Protein AF-A0A660S226-F1 (afdb_monomer_lite)

Structure (mmCIF, N/CA/C/O backbone):
data_AF-A0A660S226-F1
#
_entry.id   AF-A0A660S226-F1
#
loop_
_atom_site.group_PDB
_atom_site.id
_atom_site.type_symbol
_atom_site.label_atom_id
_atom_site.label_alt_id
_atom_site.label_comp_id
_atom_site.label_asym_id
_atom_site.label_entity_id
_atom_site.label_seq_id
_atom_site.pdbx_PDB_ins_code
_atom_site.Cartn_x
_atom_site.Cartn_y
_atom_site.Cartn_z
_atom_site.occupancy
_atom_site.B_iso_or_equiv
_atom_site.auth_seq_id
_atom_site.auth_comp_id
_atom_site.auth_asym_id
_atom_site.auth_atom_id
_atom_site.pdbx_PDB_model_num
ATOM 1 N N . MET A 1 1 ? -20.813 2.609 4.808 1.00 55.19 1 MET A N 1
ATOM 2 C CA . MET A 1 1 ? -19.459 3.141 5.046 1.00 55.19 1 MET A CA 1
ATOM 3 C C . MET A 1 1 ? -18.590 2.604 3.936 1.00 55.19 1 MET A C 1
ATOM 5 O O . MET A 1 1 ? -18.573 1.392 3.750 1.00 55.19 1 MET A O 1
ATOM 9 N N . ASN A 1 2 ? -17.998 3.490 3.140 1.00 65.25 2 ASN A N 1
ATOM 10 C CA . ASN A 1 2 ? -17.030 3.076 2.133 1.00 65.25 2 ASN A CA 1
ATOM 11 C C . ASN A 1 2 ? -15.762 2.693 2.897 1.00 65.25 2 ASN A C 1
ATOM 13 O O . ASN A 1 2 ? -15.295 3.494 3.702 1.00 65.25 2 ASN A O 1
ATOM 17 N N . LYS A 1 3 ? -15.301 1.450 2.741 1.00 89.06 3 LYS A N 1
ATOM 18 C CA . LYS A 1 3 ? -14.163 0.944 3.507 1.00 89.06 3 LYS A CA 1
ATOM 19 C C . LYS A 1 3 ? -12.890 1.209 2.721 1.00 89.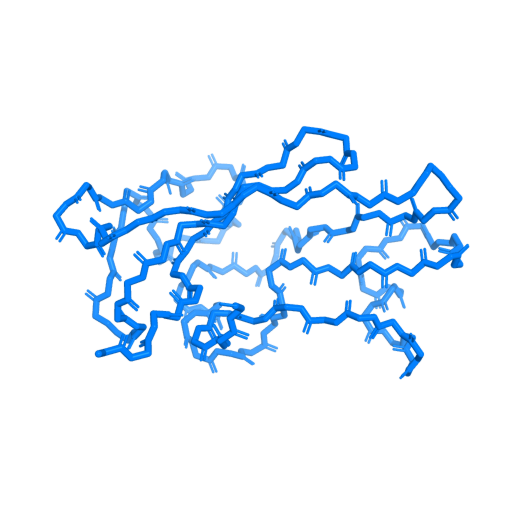06 3 LYS A C 1
ATOM 21 O O . LYS A 1 3 ? -12.801 0.848 1.551 1.00 89.06 3 LYS A O 1
ATOM 26 N N . GLU A 1 4 ? -11.941 1.856 3.370 1.00 97.75 4 GLU A N 1
ATOM 27 C CA . GLU A 1 4 ? -10.702 2.320 2.769 1.00 97.75 4 GLU A CA 1
ATOM 28 C C . GLU A 1 4 ? -9.558 1.364 3.093 1.00 97.75 4 GLU A C 1
ATOM 30 O O . GLU A 1 4 ? -9.555 0.743 4.156 1.00 97.75 4 GLU A O 1
ATOM 35 N N . ILE A 1 5 ? -8.553 1.277 2.223 1.00 98.56 5 ILE A N 1
ATOM 36 C CA . ILE A 1 5 ? -7.307 0.570 2.538 1.00 98.56 5 ILE A CA 1
ATOM 37 C C . ILE A 1 5 ? -6.640 1.252 3.737 1.00 98.56 5 ILE A C 1
ATOM 39 O O . ILE A 1 5 ? -6.346 2.447 3.691 1.00 98.56 5 ILE A O 1
ATOM 43 N N . ILE A 1 6 ? -6.364 0.488 4.790 1.00 98.25 6 ILE A N 1
ATOM 44 C CA . ILE A 1 6 ? -5.687 0.985 5.996 1.00 98.25 6 ILE A CA 1
ATOM 45 C C . ILE A 1 6 ? -4.394 0.239 6.313 1.00 98.25 6 ILE A C 1
ATOM 47 O O . ILE A 1 6 ? -3.588 0.757 7.077 1.00 98.25 6 ILE A O 1
ATOM 51 N N . ASP A 1 7 ? -4.203 -0.953 5.742 1.00 98.25 7 ASP A N 1
ATOM 52 C CA . ASP A 1 7 ? -2.965 -1.729 5.797 1.00 98.25 7 ASP A CA 1
ATOM 53 C C . ASP A 1 7 ? -2.965 -2.826 4.721 1.00 98.25 7 ASP A C 1
ATOM 55 O O . ASP A 1 7 ? -3.984 -3.068 4.065 1.00 98.25 7 ASP A O 1
ATOM 59 N N . TRP A 1 8 ? -1.842 -3.519 4.538 1.00 98.00 8 TRP A N 1
ATOM 60 C CA . TRP A 1 8 ? -1.732 -4.608 3.573 1.00 98.00 8 TRP A CA 1
ATOM 61 C C . TRP A 1 8 ? -0.746 -5.694 3.998 1.00 98.00 8 TRP A C 1
ATOM 63 O O . TRP A 1 8 ? 0.177 -5.470 4.776 1.00 98.00 8 TRP A O 1
ATOM 73 N N . GLU A 1 9 ? -0.921 -6.873 3.407 1.00 97.69 9 GLU A N 1
ATOM 74 C CA . GLU A 1 9 ? 0.052 -7.961 3.414 1.00 97.69 9 GLU A CA 1
ATOM 75 C C . GLU A 1 9 ? 0.164 -8.568 2.020 1.00 97.69 9 GLU A C 1
ATOM 77 O O . GLU A 1 9 ? -0.843 -8.754 1.332 1.00 97.69 9 GLU A O 1
ATOM 82 N N . ARG A 1 10 ? 1.381 -8.934 1.612 1.00 96.75 10 ARG A N 1
ATOM 83 C CA . ARG A 1 10 ? 1.633 -9.528 0.298 1.00 96.75 10 ARG A CA 1
ATOM 84 C C . ARG A 1 10 ? 2.293 -10.899 0.395 1.00 96.75 10 ARG A C 1
ATOM 86 O O . ARG A 1 10 ? 3.217 -11.116 1.174 1.00 96.75 10 ARG A O 1
ATOM 93 N N . LYS A 1 11 ? 1.867 -11.812 -0.481 1.00 96.69 11 LYS A N 1
ATOM 94 C CA . LYS A 1 11 ? 2.530 -13.094 -0.750 1.00 96.69 11 LYS A CA 1
ATOM 95 C C . LYS A 1 11 ? 2.598 -13.336 -2.260 1.00 96.69 11 LYS A C 1
ATOM 97 O O . LYS A 1 11 ? 1.649 -13.830 -2.864 1.00 96.69 11 LYS A O 1
ATOM 102 N N . GLY A 1 12 ? 3.727 -12.985 -2.877 1.00 94.88 12 GLY A N 1
ATOM 103 C CA . GLY A 1 12 ? 3.877 -13.027 -4.337 1.00 94.88 12 GLY A CA 1
ATOM 104 C C . GLY A 1 12 ? 2.959 -12.006 -5.017 1.00 94.88 12 GLY A C 1
ATOM 105 O O . GLY A 1 12 ? 3.070 -10.812 -4.733 1.00 94.88 12 GLY A O 1
ATOM 106 N N . ASN A 1 13 ? 2.049 -12.490 -5.867 1.00 97.00 13 ASN A N 1
ATOM 107 C CA . ASN A 1 13 ? 1.039 -11.695 -6.581 1.00 97.00 13 ASN A CA 1
ATOM 108 C C . ASN A 1 13 ? -0.317 -11.639 -5.848 1.00 97.00 13 ASN A C 1
ATOM 110 O O . ASN A 1 13 ? -1.289 -11.108 -6.382 1.00 97.00 13 ASN A O 1
ATOM 114 N N . LEU A 1 14 ? -0.394 -12.188 -4.632 1.00 98.00 14 LEU A N 1
ATOM 115 C CA . LEU A 1 14 ? -1.557 -12.064 -3.757 1.00 98.00 14 LEU A CA 1
ATOM 116 C C . LEU A 1 14 ? -1.344 -10.909 -2.785 1.00 98.00 14 LEU A C 1
ATOM 118 O O . LEU A 1 14 ? -0.350 -10.897 -2.053 1.00 98.00 14 LEU A O 1
ATOM 122 N N . VAL A 1 15 ? -2.294 -9.981 -2.748 1.00 98.44 15 VAL A N 1
ATOM 123 C CA . VAL A 1 15 ? -2.307 -8.855 -1.811 1.00 98.44 15 VAL A CA 1
ATOM 124 C C . VAL A 1 15 ? -3.592 -8.903 -1.002 1.00 98.44 15 VAL A C 1
ATOM 126 O O . VAL A 1 15 ? -4.689 -8.891 -1.554 1.00 98.44 15 VAL A O 1
ATOM 129 N N . LYS A 1 16 ? -3.456 -8.955 0.319 1.00 98.44 16 LYS A N 1
ATOM 130 C CA . LYS A 1 16 ? -4.556 -8.763 1.256 1.00 98.44 16 LYS A CA 1
ATOM 131 C C . LYS A 1 16 ? -4.558 -7.307 1.695 1.00 98.44 16 LYS A C 1
ATOM 133 O O . LYS A 1 16 ? -3.614 -6.882 2.352 1.00 98.44 16 LYS A O 1
ATOM 138 N N . PHE A 1 17 ? -5.620 -6.580 1.380 1.00 98.50 17 PHE A N 1
ATOM 139 C CA . PHE A 1 17 ? -5.862 -5.250 1.925 1.00 98.50 17 PHE A CA 1
ATOM 140 C C . PHE A 1 17 ? -6.745 -5.354 3.160 1.00 98.50 17 PHE A C 1
ATOM 142 O O . PHE A 1 17 ? -7.818 -5.960 3.116 1.00 98.50 17 PHE A O 1
ATOM 149 N N . TYR A 1 18 ? -6.287 -4.765 4.258 1.00 98.31 18 TYR A N 1
ATOM 150 C CA . TYR A 1 18 ? -7.102 -4.517 5.438 1.00 98.31 18 TYR A CA 1
ATOM 151 C C . TYR A 1 18 ? -7.895 -3.237 5.214 1.00 98.31 18 TYR A C 1
ATOM 153 O O . TYR A 1 18 ? -7.347 -2.243 4.735 1.00 98.31 18 TYR A O 1
ATOM 161 N N . LEU A 1 19 ? -9.185 -3.286 5.537 1.00 98.44 19 LEU A N 1
ATOM 162 C CA . LEU A 1 19 ? -10.132 -2.221 5.249 1.00 98.44 19 LEU A CA 1
ATOM 163 C C . LEU A 1 19 ? -10.675 -1.607 6.543 1.00 98.44 19 LEU A C 1
ATOM 165 O O . LEU A 1 19 ? -11.010 -2.341 7.474 1.00 98.44 19 LEU A O 1
ATOM 169 N N . GLY A 1 20 ? -10.811 -0.285 6.574 1.00 97.50 20 GLY A N 1
ATOM 170 C CA . GLY A 1 20 ? -11.350 0.483 7.698 1.00 97.50 20 GLY A CA 1
ATOM 171 C C . GLY A 1 20 ? -11.438 1.971 7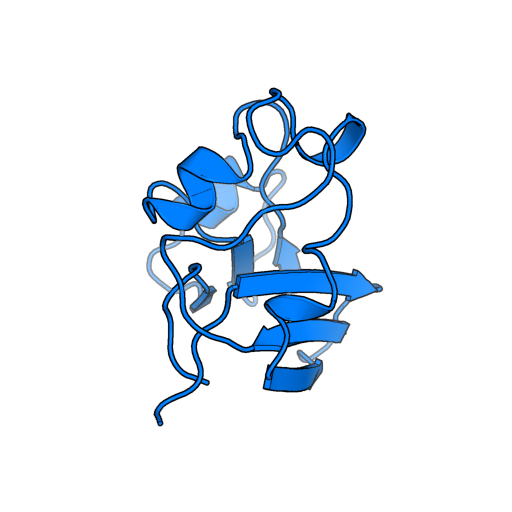.359 1.00 97.50 20 GLY A C 1
ATOM 172 O O . GLY A 1 20 ? -11.696 2.318 6.207 1.00 97.50 20 GLY A O 1
ATOM 173 N N . LYS A 1 21 ? -11.223 2.839 8.351 1.00 97.25 21 LYS A N 1
ATOM 174 C CA . LYS A 1 21 ? -11.153 4.300 8.182 1.00 97.25 21 LYS A CA 1
ATOM 175 C C . LYS A 1 21 ? -9.693 4.761 8.200 1.00 97.25 21 LYS A C 1
ATOM 177 O O . LYS A 1 21 ? -9.008 4.558 9.202 1.00 97.25 21 LYS A O 1
ATOM 182 N N . ASN A 1 22 ? -9.226 5.405 7.132 1.00 97.50 22 ASN A N 1
ATOM 183 C CA . ASN A 1 22 ? -7.875 5.955 7.071 1.00 97.50 22 ASN A CA 1
ATOM 184 C C . ASN A 1 22 ? -7.760 7.285 7.842 1.00 97.50 22 ASN A C 1
ATOM 186 O O . ASN A 1 22 ? -8.664 8.120 7.821 1.00 97.50 22 ASN A O 1
ATOM 190 N N . GLY A 1 23 ? -6.612 7.508 8.478 1.00 97.00 23 GLY A N 1
ATOM 191 C CA . GLY A 1 23 ? -6.219 8.758 9.131 1.00 97.00 23 GLY A CA 1
ATOM 192 C C . GLY A 1 23 ? -5.850 8.601 10.605 1.00 97.00 23 GLY A C 1
ATOM 193 O O . GLY A 1 23 ? -4.969 9.308 11.082 1.00 97.00 23 GLY A O 1
ATOM 194 N N . GLU A 1 24 ? -6.502 7.682 11.314 1.00 96.19 24 GLU A N 1
ATOM 195 C CA . GLU A 1 24 ? -6.348 7.500 12.769 1.00 96.19 24 GLU A CA 1
ATOM 196 C C . GLU A 1 24 ? -5.882 6.089 13.145 1.00 96.19 24 GLU A C 1
ATOM 198 O O . GLU A 1 24 ? -5.698 5.795 14.327 1.00 96.19 24 GLU A O 1
ATOM 203 N N . GLN A 1 25 ? -5.715 5.204 12.158 1.00 97.31 25 GLN A N 1
ATOM 204 C CA . GLN A 1 25 ? -5.270 3.843 12.401 1.00 97.31 25 GLN A CA 1
ATOM 205 C C . GLN A 1 25 ? -3.800 3.799 12.831 1.00 97.31 25 GLN A C 1
ATOM 207 O O . GLN A 1 25 ? -2.988 4.641 12.435 1.00 97.31 25 GLN A O 1
ATOM 212 N N . TRP A 1 26 ? -3.464 2.781 13.619 1.00 97.94 26 TRP A N 1
ATOM 213 C CA . TRP A 1 26 ? -2.129 2.606 14.172 1.00 97.94 26 TRP A CA 1
ATOM 214 C C . TRP A 1 26 ? -1.730 1.131 14.240 1.00 97.94 26 TRP A C 1
ATOM 216 O O . TRP A 1 26 ? -2.573 0.231 14.173 1.00 97.94 26 TRP A O 1
ATOM 226 N N . GLY A 1 27 ? -0.434 0.898 14.397 1.00 97.44 27 GLY A N 1
ATOM 227 C CA . GLY A 1 27 ? 0.166 -0.394 14.689 1.00 97.44 27 GLY A CA 1
ATOM 228 C C . GLY A 1 27 ? 1.540 -0.203 15.328 1.00 97.44 27 GLY A C 1
ATOM 229 O O . GLY A 1 27 ? 1.984 0.924 15.546 1.00 97.44 27 GLY A O 1
ATOM 230 N N . ASP A 1 28 ? 2.195 -1.308 15.648 1.00 97.44 28 ASP A N 1
ATOM 231 C CA . ASP A 1 28 ? 3.502 -1.299 16.311 1.00 97.44 28 ASP A CA 1
ATOM 232 C C . ASP A 1 28 ? 4.552 -0.588 15.439 1.00 97.44 28 ASP A C 1
ATOM 234 O O . ASP A 1 28 ? 4.636 -0.899 14.253 1.00 97.44 28 ASP A O 1
ATOM 238 N N . ASP A 1 29 ? 5.296 0.378 15.984 1.00 96.75 29 ASP A N 1
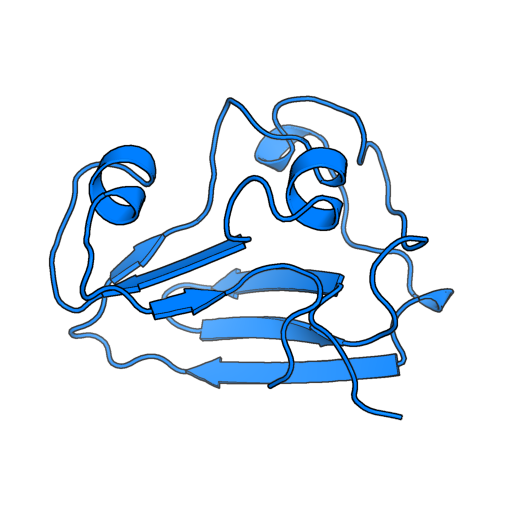ATOM 239 C CA . ASP A 1 29 ? 6.364 1.139 15.302 1.00 96.75 29 ASP A CA 1
ATOM 240 C C . ASP A 1 29 ? 5.974 1.763 13.935 1.00 96.75 29 ASP A C 1
ATOM 242 O O . ASP A 1 29 ? 6.729 1.761 12.959 1.00 96.75 29 ASP A O 1
ATOM 246 N N . TRP A 1 30 ? 4.755 2.303 13.820 1.00 96.69 30 TRP A N 1
ATOM 247 C CA . TRP A 1 30 ? 4.238 2.886 12.568 1.00 96.69 30 TRP A CA 1
ATOM 248 C C . TRP A 1 30 ? 4.862 4.228 12.153 1.00 96.69 30 TRP A C 1
ATOM 250 O O . TRP A 1 30 ? 4.732 4.632 10.990 1.00 96.69 30 TRP A O 1
ATOM 260 N N . ASP A 1 31 ? 5.510 4.930 13.074 1.00 96.06 31 ASP A N 1
ATOM 261 C CA . ASP A 1 31 ? 6.267 6.160 12.838 1.00 96.06 31 ASP A CA 1
ATOM 262 C C . ASP A 1 31 ? 7.751 5.913 12.525 1.00 96.06 31 ASP A C 1
ATOM 264 O O . ASP A 1 31 ? 8.428 6.824 12.040 1.00 96.06 31 ASP A O 1
ATOM 268 N N . ASP A 1 32 ? 8.230 4.679 12.687 1.00 96.12 32 ASP A N 1
ATOM 269 C CA . ASP A 1 32 ? 9.606 4.314 12.383 1.00 96.12 32 ASP A CA 1
ATOM 270 C C . ASP A 1 32 ? 9.877 4.190 10.879 1.00 96.12 32 ASP A C 1
ATOM 272 O O . ASP A 1 32 ? 9.049 3.758 10.067 1.00 96.12 32 ASP A O 1
ATOM 276 N N . VAL A 1 33 ? 11.116 4.521 10.512 1.00 94.56 33 VAL A N 1
ATOM 277 C CA . VAL A 1 33 ? 11.661 4.336 9.167 1.00 94.56 33 VAL A CA 1
ATOM 278 C C . VAL A 1 33 ? 12.873 3.401 9.252 1.00 94.56 33 VAL A C 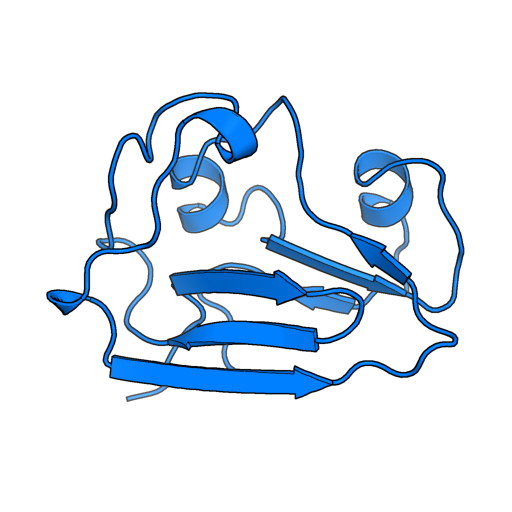1
ATOM 280 O O . VAL A 1 33 ? 13.797 3.677 10.018 1.00 94.56 33 VAL A O 1
ATOM 283 N N . PRO A 1 34 ? 12.940 2.335 8.438 1.00 93.75 34 PRO A N 1
ATOM 284 C CA . PRO A 1 34 ? 11.974 1.951 7.413 1.00 93.75 34 PRO A CA 1
ATOM 285 C C . PRO A 1 34 ? 10.869 1.030 7.953 1.00 93.75 34 PRO A C 1
ATOM 287 O O . PRO A 1 34 ? 11.141 0.103 8.717 1.00 93.75 34 PRO A O 1
ATOM 290 N N . TYR A 1 35 ? 9.627 1.237 7.505 1.00 93.38 35 TYR A N 1
ATOM 291 C CA . TYR A 1 35 ? 8.493 0.463 8.013 1.00 93.38 35 TYR A CA 1
ATOM 292 C C . TYR A 1 35 ? 8.669 -1.051 7.807 1.00 93.38 35 TYR A C 1
ATOM 294 O O . TYR A 1 35 ? 8.216 -1.823 8.639 1.00 93.38 35 TYR A O 1
ATOM 302 N N . GLU A 1 36 ? 9.325 -1.513 6.734 1.00 91.62 36 GLU A N 1
ATOM 303 C CA . GLU A 1 36 ? 9.382 -2.949 6.419 1.00 91.62 36 GLU A CA 1
ATOM 304 C C . GLU A 1 36 ? 10.203 -3.794 7.409 1.00 91.62 36 GLU A C 1
ATOM 306 O O . GLU A 1 36 ? 10.192 -5.024 7.325 1.00 91.62 36 GLU A O 1
ATOM 311 N N . HIS A 1 37 ? 10.958 -3.149 8.298 1.00 91.69 37 HIS A N 1
ATOM 312 C CA . HIS A 1 37 ? 11.767 -3.814 9.319 1.00 91.69 37 HIS A CA 1
ATOM 313 C C . HIS A 1 37 ? 11.234 -3.606 10.733 1.00 91.69 37 HIS A C 1
ATOM 315 O O . HIS A 1 37 ? 11.531 -4.429 11.596 1.00 91.69 37 HIS A O 1
ATOM 321 N N . ASN A 1 38 ? 10.452 -2.547 10.940 1.00 92.25 38 ASN A N 1
ATOM 322 C CA . ASN A 1 38 ? 10.020 -2.113 12.264 1.00 92.25 38 ASN A CA 1
ATOM 323 C C . ASN A 1 38 ? 8.502 -2.246 12.420 1.00 92.25 38 ASN A C 1
ATOM 325 O O . ASN A 1 38 ? 8.024 -2.815 13.392 1.00 92.25 38 ASN A O 1
ATOM 329 N N . ALA A 1 39 ? 7.739 -1.796 11.421 1.00 95.38 39 ALA A N 1
ATOM 330 C CA . ALA A 1 39 ? 6.306 -1.633 11.567 1.00 95.38 39 ALA A CA 1
ATOM 331 C C . ALA A 1 39 ? 5.563 -2.975 11.572 1.00 95.38 39 ALA A C 1
ATOM 333 O O . ALA A 1 39 ? 5.595 -3.748 10.605 1.00 95.38 39 ALA A O 1
ATOM 334 N N . GLY A 1 40 ? 4.809 -3.202 12.643 1.00 96.06 40 GLY A N 1
ATOM 335 C CA . GLY A 1 40 ? 3.827 -4.269 12.738 1.00 96.06 40 GLY A CA 1
ATOM 336 C C . GLY A 1 40 ? 2.605 -4.028 11.847 1.00 96.06 40 GLY A C 1
ATOM 337 O O . GLY A 1 40 ? 2.438 -2.992 11.196 1.00 96.06 40 GLY A O 1
ATOM 338 N N . ARG A 1 41 ? 1.699 -5.008 11.840 1.00 97.00 41 ARG A N 1
ATOM 339 C CA . ARG A 1 41 ? 0.375 -4.864 11.219 1.00 97.00 41 ARG A CA 1
ATOM 340 C C . ARG A 1 41 ? -0.455 -3.822 11.979 1.00 97.00 41 ARG A C 1
ATOM 342 O O . ARG A 1 41 ? -0.274 -3.648 13.184 1.00 97.00 41 ARG A O 1
ATOM 349 N N . VAL A 1 42 ? -1.411 -3.197 11.295 1.00 98.31 42 VAL A N 1
ATOM 350 C CA . VAL A 1 42 ? -2.471 -2.401 11.926 1.00 98.31 42 VAL A CA 1
ATOM 351 C C . VAL A 1 42 ? -3.173 -3.197 13.031 1.00 98.31 42 VAL A C 1
ATOM 353 O O . VAL A 1 42 ? -3.423 -4.402 12.884 1.00 98.31 42 VAL A O 1
ATOM 356 N N . TYR A 1 43 ? -3.501 -2.531 14.137 1.00 98.50 43 TYR A N 1
ATOM 357 C CA . TYR A 1 43 ? -4.212 -3.169 15.237 1.00 98.50 43 TYR A CA 1
ATOM 358 C C . TYR A 1 43 ? -5.641 -3.565 14.850 1.00 98.50 43 TYR A C 1
ATOM 360 O O . TYR A 1 43 ? -6.297 -2.936 14.015 1.00 98.50 43 TYR A O 1
ATOM 368 N N . SER A 1 44 ? -6.124 -4.648 15.460 1.00 98.12 44 SER A N 1
ATOM 369 C CA . SER A 1 44 ? -7.381 -5.300 15.083 1.00 98.12 44 SER A CA 1
ATOM 370 C C . SER A 1 44 ? -8.620 -4.418 15.223 1.00 98.12 44 SER A C 1
ATOM 372 O O . SER A 1 44 ? -9.570 -4.594 14.468 1.00 98.12 44 SER A O 1
ATOM 374 N N . GLU A 1 45 ? -8.612 -3.469 16.154 1.00 98.00 45 GLU A N 1
ATOM 375 C CA . GLU A 1 45 ? -9.707 -2.537 16.424 1.00 98.00 45 GLU A CA 1
ATOM 376 C C . GLU A 1 45 ? -9.978 -1.564 15.273 1.00 98.00 45 GLU A C 1
ATOM 378 O O . GLU A 1 45 ? -11.095 -1.066 15.156 1.00 98.00 45 GLU A O 1
ATOM 383 N N . TYR A 1 46 ? -8.993 -1.326 14.403 1.00 97.81 46 TYR A N 1
ATOM 384 C CA . TYR A 1 46 ? -9.162 -0.486 13.217 1.00 97.81 46 TYR A CA 1
ATOM 385 C C . TYR A 1 46 ? -9.685 -1.271 12.006 1.00 97.81 46 TYR A C 1
ATOM 387 O O . TYR A 1 46 ? -10.101 -0.672 11.015 1.00 97.81 46 TYR A O 1
ATOM 395 N N . ILE A 1 47 ? -9.654 -2.608 12.055 1.00 97.94 47 ILE A N 1
ATOM 396 C CA . ILE A 1 47 ? -9.999 -3.470 10.924 1.00 97.94 47 ILE A CA 1
ATOM 397 C C . ILE A 1 47 ? -11.511 -3.711 10.894 1.00 97.94 47 ILE A C 1
ATOM 399 O O . ILE A 1 47 ? -12.065 -4.452 11.701 1.00 97.94 47 ILE A O 1
ATOM 403 N N . GLU A 1 48 ? -12.174 -3.174 9.874 1.00 97.25 48 GLU A N 1
ATOM 404 C CA . GLU A 1 48 ? -13.595 -3.413 9.590 1.00 97.25 48 GLU A CA 1
ATOM 405 C C . GLU A 1 48 ? -13.824 -4.510 8.539 1.00 97.25 48 GLU A C 1
ATOM 407 O O . GLU A 1 48 ? -14.962 -4.901 8.247 1.00 97.25 48 GLU A O 1
ATOM 412 N N . GLY A 1 49 ? -12.759 -4.982 7.899 1.00 96.81 49 GLY A N 1
ATOM 413 C CA . GLY A 1 49 ? -12.810 -6.050 6.913 1.00 96.81 49 GLY A CA 1
ATOM 414 C C . GLY A 1 49 ? -11.479 -6.251 6.209 1.00 96.81 49 GLY A C 1
ATOM 415 O O . GLY A 1 49 ? -10.475 -5.616 6.522 1.00 96.81 49 GLY A O 1
ATOM 416 N N . TYR A 1 50 ? -11.475 -7.152 5.237 1.00 97.38 50 TYR A N 1
ATOM 417 C CA . TYR A 1 50 ? -10.354 -7.315 4.329 1.00 97.38 50 TYR A CA 1
ATOM 418 C C . TYR A 1 50 ? -10.848 -7.789 2.968 1.00 97.38 50 TYR A C 1
ATOM 420 O O . TYR A 1 50 ? -11.904 -8.416 2.861 1.00 97.38 50 TYR A O 1
ATOM 428 N N . ILE A 1 51 ? -10.041 -7.538 1.947 1.00 97.38 51 ILE A N 1
ATOM 429 C CA . ILE A 1 51 ? -10.187 -8.129 0.622 1.00 97.38 51 ILE A CA 1
ATOM 430 C C . ILE A 1 51 ? -8.849 -8.724 0.198 1.00 97.38 51 ILE A C 1
ATOM 432 O O . ILE A 1 51 ? -7.788 -8.210 0.549 1.00 97.38 51 ILE A O 1
ATOM 436 N N . VAL A 1 52 ? -8.895 -9.841 -0.521 1.00 98.06 52 VAL A N 1
ATOM 437 C CA . VAL A 1 52 ? -7.709 -10.468 -1.103 1.00 98.06 52 VAL A CA 1
ATOM 438 C C . VAL A 1 52 ? -7.806 -10.332 -2.610 1.00 98.06 52 VAL A C 1
ATOM 440 O O . VAL A 1 52 ? -8.744 -10.846 -3.215 1.00 98.06 52 VAL A O 1
ATOM 443 N N . MET A 1 53 ? -6.832 -9.655 -3.205 1.00 97.25 53 MET A N 1
ATOM 444 C CA . MET A 1 53 ? -6.713 -9.513 -4.648 1.00 97.25 53 MET A CA 1
ATOM 445 C C . MET A 1 53 ? -5.588 -10.396 -5.170 1.00 97.25 53 MET A C 1
ATOM 447 O O . MET A 1 53 ? -4.523 -10.524 -4.563 1.00 97.25 53 MET A O 1
ATOM 451 N N . SER A 1 54 ? -5.861 -11.017 -6.309 1.00 97.69 54 SER A N 1
ATOM 452 C CA . SER A 1 54 ? -4.937 -11.861 -7.052 1.00 97.69 54 SER A CA 1
ATOM 453 C C . SER A 1 54 ? -4.587 -11.153 -8.346 1.00 97.69 54 SER A C 1
ATOM 455 O O . SER A 1 54 ? -5.460 -10.979 -9.195 1.00 97.69 54 SER A O 1
ATOM 457 N N . PHE A 1 55 ? -3.321 -10.786 -8.516 1.00 97.31 55 PHE A N 1
ATOM 458 C CA . PHE A 1 55 ? -2.836 -10.203 -9.762 1.00 97.31 55 PHE A CA 1
ATOM 459 C C . PHE A 1 55 ? -2.288 -11.292 -10.697 1.00 97.31 55 PHE A C 1
ATOM 461 O O . PHE A 1 55 ? -1.690 -12.255 -10.206 1.00 97.31 55 PHE A O 1
ATOM 468 N N . PRO A 1 56 ? -2.465 -11.167 -12.029 1.00 97.31 56 PRO A N 1
ATOM 4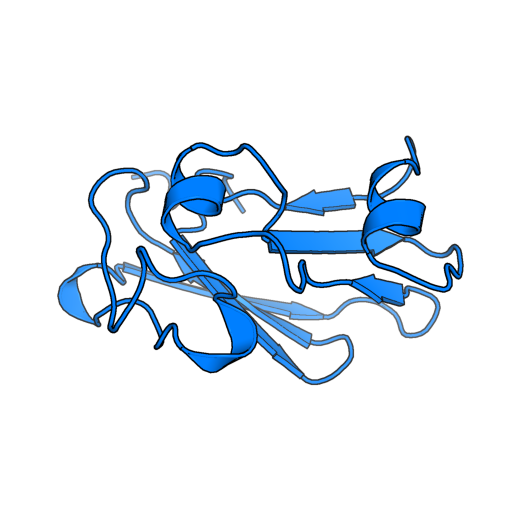69 C CA . PRO A 1 56 ? -1.901 -12.115 -12.989 1.00 97.31 56 PRO A CA 1
ATOM 470 C C . PRO A 1 56 ? -0.379 -12.245 -12.844 1.00 97.31 56 PRO A C 1
ATOM 472 O O . PRO A 1 56 ? 0.289 -11.302 -12.414 1.00 97.31 56 PRO A O 1
ATOM 475 N N . PHE A 1 57 ? 0.180 -13.397 -13.215 1.00 94.94 57 PHE A N 1
ATOM 476 C CA . PHE A 1 57 ? 1.621 -13.664 -13.087 1.00 94.94 57 PHE A CA 1
ATOM 477 C C . PHE A 1 57 ? 2.481 -12.808 -14.023 1.00 94.94 57 PHE A C 1
ATOM 479 O O . PHE A 1 57 ? 3.666 -12.619 -13.771 1.00 94.94 57 PHE A O 1
ATOM 486 N N . GLU A 1 58 ? 1.882 -12.265 -15.079 1.00 96.69 58 GLU A N 1
ATOM 487 C CA . GLU A 1 58 ? 2.497 -11.325 -16.014 1.00 96.69 58 GLU A CA 1
ATOM 488 C C . GLU A 1 58 ? 2.691 -9.935 -15.394 1.00 96.69 58 GLU A C 1
ATOM 490 O O . GLU A 1 58 ? 3.380 -9.100 -15.973 1.00 96.69 58 GLU A O 1
ATOM 495 N N . HIS A 1 59 ? 2.084 -9.677 -14.230 1.00 97.69 59 HIS A N 1
ATOM 496 C CA . HIS A 1 59 ? 2.253 -8.431 -13.497 1.00 97.69 59 HIS A CA 1
ATOM 497 C C . HIS A 1 59 ? 3.305 -8.577 -12.403 1.00 97.69 59 HIS A C 1
ATOM 499 O O . HIS A 1 59 ? 3.405 -9.586 -11.704 1.00 97.69 59 HIS A O 1
ATOM 505 N N . ASN A 1 60 ? 4.053 -7.503 -12.209 1.00 98.06 60 ASN A N 1
ATOM 506 C CA . ASN A 1 60 ? 4.961 -7.317 -11.098 1.00 98.06 60 ASN A CA 1
ATOM 507 C C . ASN A 1 60 ? 4.257 -6.504 -10.011 1.00 98.06 60 ASN A C 1
ATOM 509 O O . ASN A 1 60 ? 3.560 -5.530 -10.303 1.00 98.06 60 ASN A O 1
ATOM 513 N N . VAL A 1 61 ? 4.454 -6.909 -8.755 1.00 98.19 61 VAL A N 1
ATOM 514 C CA . VAL A 1 61 ? 3.871 -6.258 -7.577 1.00 98.19 61 VAL A CA 1
ATOM 515 C C . VAL A 1 61 ? 4.996 -5.719 -6.702 1.00 98.19 61 VAL A C 1
ATOM 517 O O . VAL A 1 61 ? 5.823 -6.488 -6.202 1.00 98.19 61 VAL A O 1
ATOM 520 N N . TYR A 1 62 ? 5.020 -4.403 -6.508 1.00 97.81 62 TYR A N 1
ATOM 521 C CA . TYR A 1 62 ? 6.057 -3.697 -5.760 1.00 97.81 62 TYR A CA 1
ATOM 522 C C . TYR A 1 62 ? 5.509 -3.110 -4.459 1.00 97.81 62 TYR A C 1
ATOM 524 O O . TYR A 1 62 ? 4.390 -2.605 -4.419 1.00 97.81 62 TYR A O 1
ATOM 532 N N . GLU A 1 63 ? 6.346 -3.130 -3.422 1.00 96.81 63 GLU A N 1
ATOM 533 C CA . GLU A 1 63 ? 6.098 -2.521 -2.110 1.00 96.81 63 GLU A CA 1
ATOM 534 C C . GLU A 1 63 ? 7.150 -1.440 -1.837 1.00 96.81 63 GLU A C 1
ATOM 536 O O . GLU A 1 63 ? 8.308 -1.623 -2.249 1.00 96.81 63 GLU A O 1
ATOM 541 N N . PRO A 1 64 ? 6.789 -0.335 -1.160 1.00 94.25 64 PRO A N 1
ATOM 542 C CA . PRO A 1 64 ? 7.756 0.672 -0.751 1.00 94.25 64 PRO A CA 1
ATOM 543 C C . PRO A 1 64 ? 8.834 0.050 0.144 1.00 94.25 64 PRO A C 1
ATOM 545 O O . PRO A 1 64 ? 8.605 -0.946 0.821 1.00 94.25 64 PRO A O 1
ATOM 548 N N . ARG A 1 65 ? 10.045 0.614 0.119 1.00 87.50 65 ARG A N 1
ATOM 549 C CA . ARG A 1 65 ? 11.165 0.176 0.968 1.00 87.50 65 ARG A CA 1
ATOM 550 C C . ARG A 1 65 ? 12.041 1.353 1.386 1.00 87.50 65 ARG A C 1
ATOM 552 O O . ARG A 1 65 ? 12.133 2.339 0.647 1.00 87.50 65 ARG A O 1
ATOM 559 N N . LYS A 1 66 ? 12.743 1.195 2.508 1.00 84.75 66 LYS A N 1
ATOM 560 C CA . LYS A 1 66 ? 13.883 1.964 3.041 1.00 84.75 66 LYS A CA 1
ATOM 561 C C . LYS A 1 66 ? 13.624 3.407 3.474 1.00 84.75 66 LYS A C 1
ATOM 563 O O . LYS A 1 66 ? 14.412 3.926 4.255 1.00 84.75 66 LYS A O 1
ATOM 568 N N . PHE A 1 67 ? 12.569 4.058 2.986 1.00 90.50 67 PHE A N 1
ATOM 569 C CA . PHE A 1 67 ? 12.416 5.517 3.108 1.00 90.50 67 PHE A CA 1
ATOM 570 C C . PHE A 1 67 ? 11.084 5.987 3.683 1.00 90.50 67 PHE A C 1
ATOM 572 O O . PHE A 1 67 ? 10.853 7.190 3.737 1.00 90.50 67 PHE A O 1
ATOM 579 N N . TYR A 1 68 ? 10.205 5.065 4.063 1.00 94.56 68 TYR A N 1
ATOM 580 C CA . TYR A 1 68 ? 8.834 5.405 4.414 1.00 94.56 68 TYR A CA 1
ATOM 581 C C . TYR A 1 68 ? 8.454 4.780 5.746 1.00 94.56 68 TYR A C 1
ATOM 583 O O . TYR A 1 68 ? 8.844 3.648 6.038 1.00 94.56 68 TYR A O 1
ATOM 591 N N . SER A 1 69 ? 7.682 5.534 6.516 1.00 96.62 69 SER A N 1
ATOM 592 C CA . SER A 1 69 ? 6.928 5.071 7.678 1.00 96.62 69 SER A CA 1
ATOM 593 C C . SER A 1 69 ? 5.497 4.711 7.256 1.00 96.62 69 SER A C 1
ATOM 595 O O . SER A 1 69 ? 5.040 5.089 6.168 1.00 96.62 69 SER A O 1
ATOM 597 N N . LYS A 1 70 ? 4.731 4.038 8.121 1.00 97.06 70 LYS A N 1
ATOM 598 C CA . LYS A 1 70 ? 3.280 3.879 7.901 1.00 97.06 70 LYS A CA 1
ATOM 599 C C . LYS A 1 70 ? 2.549 5.222 8.000 1.00 97.06 70 LYS A C 1
ATOM 601 O O . LYS A 1 70 ? 1.543 5.408 7.320 1.00 97.06 70 LYS A O 1
ATOM 606 N N . GLN A 1 71 ? 3.091 6.201 8.730 1.00 96.81 71 GLN A N 1
ATOM 607 C CA . GLN A 1 71 ? 2.568 7.574 8.740 1.00 96.81 71 GLN A CA 1
ATOM 608 C C . GLN A 1 71 ? 2.643 8.263 7.369 1.00 96.81 71 GLN A C 1
ATOM 610 O O . GLN A 1 71 ? 1.729 9.006 7.002 1.00 96.81 71 GLN A O 1
ATOM 615 N N . ASP A 1 72 ? 3.686 8.005 6.577 1.00 97.19 72 ASP A N 1
ATOM 616 C CA . ASP A 1 72 ? 3.783 8.540 5.210 1.00 97.19 72 ASP A CA 1
ATOM 617 C C . ASP A 1 72 ? 2.731 7.922 4.280 1.00 97.19 72 ASP A C 1
ATOM 619 O O . ASP A 1 72 ? 2.171 8.604 3.415 1.00 97.19 72 ASP A O 1
ATOM 623 N N . LEU A 1 73 ? 2.420 6.641 4.498 1.00 97.44 73 LEU A N 1
ATOM 624 C CA . LEU A 1 73 ? 1.376 5.910 3.781 1.00 97.44 73 LEU A CA 1
ATOM 625 C C . LEU A 1 73 ? -0.020 6.446 4.128 1.00 97.44 73 LEU A C 1
ATOM 627 O O . LEU A 1 73 ? -0.787 6.728 3.210 1.00 97.44 73 LEU A O 1
ATOM 631 N N . ILE A 1 74 ? -0.320 6.703 5.411 1.00 97.88 74 ILE A N 1
ATOM 632 C CA . ILE A 1 74 ? -1.579 7.345 5.852 1.00 97.88 74 ILE A CA 1
ATOM 633 C C . ILE A 1 74 ? -1.784 8.704 5.167 1.00 97.88 74 ILE A C 1
ATOM 635 O O . ILE A 1 74 ? -2.889 9.014 4.715 1.00 97.88 74 ILE A O 1
ATOM 639 N N . LYS A 1 75 ? -0.710 9.498 5.046 1.00 98.00 75 LYS A N 1
ATOM 640 C CA . LYS A 1 75 ? -0.700 10.810 4.372 1.00 98.00 75 LYS A CA 1
ATOM 641 C C . LYS A 1 75 ? -0.752 10.716 2.842 1.00 98.00 75 LYS A C 1
ATOM 643 O O . LYS A 1 75 ? -0.702 11.747 2.174 1.00 98.00 75 LYS A O 1
ATOM 648 N N . LYS A 1 76 ? -0.834 9.504 2.284 1.00 97.31 76 LYS A N 1
ATOM 649 C CA . LYS A 1 76 ? -0.831 9.211 0.844 1.00 97.31 76 LYS A CA 1
ATOM 650 C C . LYS A 1 76 ? 0.395 9.757 0.098 1.00 97.31 76 LYS A C 1
ATOM 652 O O . LYS A 1 76 ? 0.317 10.051 -1.092 1.00 97.31 76 LYS A O 1
ATOM 657 N N . ILE A 1 77 ? 1.543 9.878 0.770 1.00 96.75 77 ILE A N 1
ATOM 658 C CA . ILE A 1 77 ? 2.793 10.354 0.148 1.00 96.75 77 ILE A CA 1
ATOM 659 C C . ILE A 1 77 ? 3.328 9.321 -0.857 1.00 96.75 77 ILE A C 1
ATOM 661 O O . ILE A 1 77 ? 3.940 9.673 -1.866 1.00 96.75 77 ILE A O 1
ATOM 665 N N . VAL A 1 78 ? 3.085 8.037 -0.594 1.00 96.56 78 VAL A N 1
ATOM 666 C CA . VAL A 1 78 ? 3.570 6.901 -1.383 1.00 96.56 78 VAL A CA 1
ATOM 667 C C . VAL A 1 78 ? 2.484 5.814 -1.432 1.00 96.56 78 VAL A C 1
ATOM 669 O O . VAL A 1 78 ? 1.764 5.657 -0.443 1.00 96.56 78 VAL A O 1
ATOM 672 N N . PRO A 1 79 ? 2.313 5.074 -2.545 1.00 98.06 79 PRO A N 1
ATOM 673 C CA . PRO A 1 79 ? 1.395 3.939 -2.567 1.00 98.06 79 PRO A CA 1
ATOM 674 C C . PRO A 1 79 ? 1.944 2.777 -1.732 1.00 98.06 79 PRO A C 1
ATOM 676 O O . PRO A 1 79 ? 3.157 2.578 -1.647 1.00 98.06 79 PRO A O 1
ATOM 679 N N . CYS A 1 80 ? 1.049 1.981 -1.148 1.00 97.56 80 CYS A N 1
ATOM 680 C CA . CYS A 1 80 ? 1.417 0.759 -0.434 1.00 97.56 80 CYS A CA 1
ATOM 681 C C . CYS A 1 80 ? 1.734 -0.395 -1.393 1.00 97.56 80 CYS A C 1
ATOM 683 O O . CYS A 1 80 ? 2.594 -1.226 -1.104 1.00 97.56 80 CYS A O 1
ATOM 685 N N . ILE A 1 81 ? 1.071 -0.421 -2.552 1.00 98.31 81 ILE A N 1
ATOM 686 C CA . ILE A 1 81 ? 1.257 -1.424 -3.598 1.00 98.31 81 ILE A CA 1
ATOM 687 C C . ILE A 1 81 ? 1.255 -0.742 -4.965 1.00 98.31 81 ILE A C 1
ATOM 689 O O . ILE A 1 81 ? 0.415 0.113 -5.246 1.00 98.31 81 ILE A O 1
ATOM 693 N N . ILE A 1 82 ? 2.181 -1.159 -5.827 1.00 98.56 82 ILE A N 1
ATOM 694 C CA . ILE A 1 82 ? 2.189 -0.826 -7.255 1.00 98.56 82 ILE A CA 1
ATOM 695 C C . ILE A 1 82 ? 2.087 -2.122 -8.047 1.00 98.56 82 ILE A C 1
ATOM 697 O O . ILE A 1 82 ? 2.836 -3.062 -7.773 1.00 98.56 82 ILE A O 1
ATOM 701 N N . VAL A 1 83 ? 1.203 -2.157 -9.041 1.00 98.38 83 VAL A N 1
ATOM 702 C CA . VAL A 1 83 ? 1.026 -3.292 -9.950 1.00 98.38 83 VAL A CA 1
ATOM 703 C C . VAL A 1 83 ? 1.211 -2.828 -11.387 1.00 98.38 83 VAL A C 1
ATOM 705 O O . VAL A 1 83 ? 0.645 -1.825 -11.806 1.00 98.38 83 VAL A O 1
ATOM 708 N N . THR A 1 84 ? 2.034 -3.542 -12.148 1.00 98.44 84 THR A N 1
ATOM 709 C CA . THR A 1 84 ? 2.320 -3.202 -13.549 1.00 98.44 84 THR A CA 1
ATOM 710 C C . THR A 1 84 ? 2.790 -4.438 -14.316 1.00 98.44 84 THR A C 1
ATOM 712 O O . THR A 1 84 ? 3.501 -5.264 -13.743 1.00 98.44 84 THR A O 1
ATOM 715 N N . PRO A 1 85 ? 2.446 -4.599 -15.607 1.00 97.75 85 PRO A N 1
ATOM 716 C CA . PRO A 1 85 ? 3.022 -5.652 -16.446 1.00 97.75 85 PRO A CA 1
ATOM 717 C C . PRO A 1 85 ? 4.506 -5.403 -16.777 1.00 97.75 85 PRO A C 1
ATOM 719 O O . PRO A 1 85 ? 5.200 -6.294 -17.264 1.00 97.75 85 PRO A O 1
ATOM 722 N N . LYS A 1 86 ? 5.023 -4.191 -16.530 1.00 97.94 86 LYS A N 1
ATOM 723 C CA . LYS A 1 86 ? 6.431 -3.848 -16.764 1.00 97.94 86 LYS A CA 1
ATOM 724 C C . LYS A 1 86 ? 7.305 -4.347 -15.617 1.00 97.94 86 LYS A C 1
ATOM 726 O O . LYS A 1 86 ? 6.873 -4.414 -14.470 1.00 97.94 86 LYS A O 1
ATOM 731 N N . SER A 1 87 ? 8.554 -4.674 -15.933 1.00 97.44 87 SER A N 1
ATOM 732 C CA . SER A 1 87 ? 9.551 -5.086 -14.946 1.00 97.44 87 SER A CA 1
ATOM 733 C C . SER A 1 87 ? 10.525 -3.947 -14.663 1.00 97.44 87 SER A C 1
ATOM 735 O O . SER A 1 87 ? 11.181 -3.434 -15.566 1.00 97.44 87 SER A O 1
ATOM 737 N N . PHE A 1 88 ? 10.648 -3.607 -13.389 1.00 97.38 88 PHE A N 1
ATOM 738 C CA . PHE A 1 88 ? 11.548 -2.607 -12.828 1.00 97.38 88 PHE A CA 1
ATOM 739 C C . PHE A 1 88 ? 12.452 -3.222 -11.756 1.00 97.38 88 PHE A C 1
ATOM 741 O O . PHE A 1 88 ? 12.069 -4.189 -11.089 1.00 97.38 88 PHE A O 1
ATOM 748 N N . ASN A 1 89 ? 13.630 -2.632 -11.543 1.00 96.06 89 ASN A N 1
ATOM 749 C CA . ASN A 1 89 ? 14.600 -3.115 -10.553 1.00 96.06 89 ASN A CA 1
ATOM 750 C C . ASN A 1 89 ? 14.263 -2.665 -9.127 1.00 96.06 89 ASN A C 1
ATOM 752 O O . ASN A 1 89 ? 14.803 -3.198 -8.157 1.00 96.06 89 ASN A O 1
ATOM 756 N N . SER A 1 90 ? 13.404 -1.655 -8.982 1.00 95.06 90 SER A N 1
ATOM 757 C CA . SER A 1 90 ? 13.042 -1.090 -7.686 1.00 95.06 90 SER A CA 1
ATOM 758 C C . SER A 1 90 ? 11.621 -0.545 -7.668 1.00 95.06 90 SER A C 1
ATOM 760 O O . SER A 1 90 ? 11.050 -0.190 -8.700 1.00 95.06 90 SER A O 1
ATOM 762 N N . PHE A 1 91 ? 11.081 -0.398 -6.458 1.00 95.88 91 PHE A N 1
ATOM 763 C CA . PHE A 1 91 ? 9.831 0.319 -6.236 1.00 95.88 91 PHE A CA 1
ATOM 764 C C . PHE A 1 91 ? 9.903 1.765 -6.750 1.00 95.88 91 PHE A C 1
ATOM 766 O O . PHE A 1 91 ? 8.951 2.246 -7.347 1.00 95.88 91 PHE A O 1
ATOM 773 N N . GLN A 1 92 ? 11.035 2.459 -6.578 1.00 95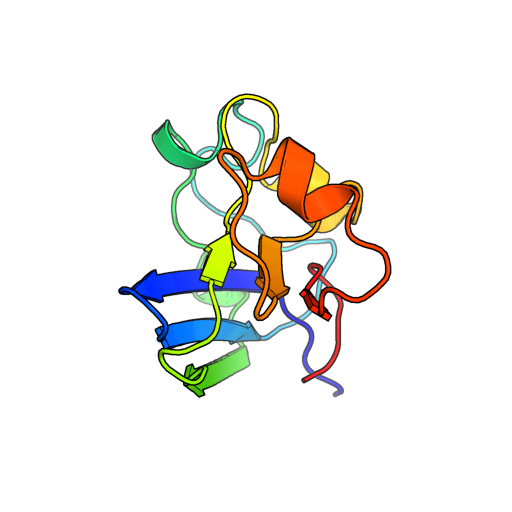.38 92 GLN A N 1
ATOM 774 C CA . GLN A 1 92 ? 11.208 3.842 -7.043 1.00 95.38 92 GLN A CA 1
ATOM 775 C C . GLN A 1 92 ? 11.173 3.966 -8.569 1.00 95.38 92 GLN A C 1
ATOM 777 O O . GLN A 1 92 ? 10.750 4.994 -9.092 1.00 95.38 92 GLN A O 1
ATOM 782 N N . GLU A 1 93 ? 11.637 2.951 -9.296 1.00 97.12 93 GLU A N 1
ATOM 783 C CA . GLU A 1 93 ? 11.469 2.884 -10.749 1.00 97.12 93 GLU A CA 1
ATOM 784 C C . GLU A 1 93 ? 10.004 2.638 -11.119 1.00 97.12 93 GLU A C 1
ATOM 786 O O . GLU A 1 93 ? 9.450 3.416 -11.892 1.00 97.12 93 GLU A O 1
ATOM 791 N N . ALA A 1 94 ? 9.351 1.652 -10.495 1.00 97.81 94 ALA A N 1
ATOM 792 C CA . ALA A 1 94 ? 7.935 1.355 -10.731 1.00 97.81 94 ALA A CA 1
ATOM 793 C C . ALA A 1 94 ? 7.006 2.535 -10.383 1.00 97.81 94 ALA A C 1
ATOM 795 O O . ALA A 1 94 ? 6.030 2.791 -11.079 1.00 97.81 94 ALA A O 1
ATOM 796 N N . LEU A 1 95 ? 7.335 3.322 -9.354 1.00 97.00 95 LEU A N 1
ATOM 797 C CA . LEU A 1 95 ? 6.586 4.519 -8.955 1.00 97.00 95 LEU A CA 1
ATOM 798 C C . LEU A 1 95 ? 6.502 5.569 -10.070 1.00 97.00 95 LEU A C 1
ATOM 800 O O . LEU A 1 95 ? 5.515 6.309 -10.142 1.00 97.00 95 LEU A O 1
ATOM 804 N N . ARG A 1 96 ? 7.510 5.619 -10.948 1.00 97.00 96 ARG A N 1
ATOM 805 C CA . ARG A 1 96 ? 7.567 6.541 -12.090 1.00 97.00 96 ARG A CA 1
ATOM 806 C C . ARG A 1 96 ? 6.777 6.048 -13.299 1.00 97.00 96 ARG A C 1
ATOM 808 O O . ARG A 1 96 ? 6.604 6.828 -14.229 1.00 97.00 96 ARG A O 1
ATOM 815 N N . ASP A 1 97 ? 6.294 4.805 -13.296 1.00 97.88 97 ASP A N 1
ATOM 816 C CA . ASP A 1 97 ? 5.434 4.284 -14.357 1.00 97.88 97 ASP A CA 1
ATOM 817 C C . ASP A 1 97 ? 4.069 4.996 -14.305 1.00 97.88 97 ASP A C 1
ATOM 819 O O . ASP A 1 97 ? 3.368 4.902 -13.287 1.00 97.88 97 ASP A O 1
ATOM 823 N N . PRO A 1 98 ? 3.682 5.757 -15.345 1.00 96.94 98 PRO A N 1
ATOM 824 C CA . PRO A 1 98 ? 2.384 6.424 -15.377 1.00 96.94 98 PRO A CA 1
ATOM 825 C C . PRO A 1 98 ? 1.232 5.451 -15.656 1.00 96.94 98 PRO A C 1
ATOM 827 O O . PRO A 1 98 ? 0.087 5.804 -15.404 1.00 96.94 98 PRO A O 1
ATOM 830 N N . GLU A 1 99 ? 1.530 4.250 -16.162 1.00 97.44 99 GLU A N 1
ATOM 831 C CA . GLU A 1 99 ? 0.533 3.230 -16.518 1.00 97.44 99 GLU A CA 1
ATOM 832 C C . GLU A 1 99 ? 0.342 2.174 -15.421 1.00 97.44 99 GLU A C 1
ATOM 834 O O . GLU A 1 99 ? -0.473 1.272 -15.582 1.00 97.44 99 GLU A O 1
ATOM 839 N N . ALA A 1 100 ? 1.098 2.256 -14.323 1.00 98.19 100 ALA A N 1
ATOM 840 C CA . ALA A 1 100 ? 0.962 1.320 -13.217 1.00 98.19 100 ALA A CA 1
ATOM 841 C C . ALA A 1 100 ? -0.266 1.638 -12.357 1.00 98.19 100 ALA A C 1
ATOM 843 O O . ALA A 1 100 ? -0.502 2.800 -12.010 1.00 98.19 100 ALA A O 1
ATOM 844 N N . ASP A 1 101 ? -0.959 0.592 -11.913 1.00 97.94 101 ASP A N 1
ATOM 845 C CA . ASP A 1 101 ? -1.978 0.697 -10.876 1.00 97.94 101 ASP A CA 1
ATOM 846 C C . ASP A 1 101 ? -1.294 0.944 -9.529 1.00 97.94 101 ASP A C 1
ATOM 848 O O . ASP A 1 101 ? -0.377 0.216 -9.132 1.00 97.94 101 ASP A O 1
ATOM 852 N N . LYS A 1 102 ? -1.725 1.984 -8.815 1.00 98.44 102 LYS A N 1
ATOM 853 C CA . LYS A 1 102 ? -1.131 2.415 -7.543 1.00 98.44 102 LYS A CA 1
ATOM 854 C C . LYS A 1 102 ? -2.221 2.459 -6.490 1.00 98.44 102 LYS A C 1
ATOM 856 O O . LYS A 1 102 ? -3.183 3.201 -6.640 1.00 98.44 102 LYS A O 1
ATOM 861 N N . TYR A 1 103 ? -2.036 1.681 -5.434 1.00 98.44 103 TYR A N 1
ATOM 862 C CA . TYR A 1 103 ? -2.975 1.584 -4.325 1.00 98.44 103 TYR A CA 1
ATOM 863 C C . TYR A 1 103 ? -2.415 2.355 -3.135 1.00 98.44 103 TYR A C 1
ATOM 865 O O . TYR A 1 103 ? -1.305 2.075 -2.674 1.00 98.44 103 TYR A O 1
ATOM 873 N N . TYR A 1 104 ? -3.170 3.326 -2.637 1.00 98.56 104 TYR A N 1
ATOM 874 C CA . TYR A 1 104 ? -2.814 4.146 -1.485 1.00 98.56 104 TYR A CA 1
ATOM 875 C C . TYR A 1 104 ? -3.674 3.774 -0.282 1.00 98.56 104 TYR A C 1
ATOM 877 O O . TYR A 1 104 ? -4.785 3.261 -0.414 1.00 98.56 104 TYR A O 1
ATOM 885 N N . PHE A 1 105 ? -3.186 4.074 0.923 1.00 98.19 105 PHE A N 1
ATOM 886 C CA . PHE A 1 105 ? -4.096 4.106 2.065 1.00 98.19 105 PHE A CA 1
ATOM 887 C C . PHE A 1 105 ? -5.192 5.141 1.812 1.00 98.19 105 PHE A C 1
ATOM 889 O O . PHE A 1 105 ? -4.964 6.151 1.146 1.00 98.19 105 PHE A O 1
ATOM 896 N N . GLY A 1 106 ? -6.396 4.891 2.316 1.00 97.94 106 GLY A N 1
ATOM 897 C CA . GLY A 1 106 ? -7.549 5.742 2.050 1.00 97.94 106 GLY A CA 1
ATOM 898 C C . GLY A 1 106 ? -8.200 5.518 0.680 1.00 97.94 106 GLY A C 1
ATOM 899 O O . GLY A 1 106 ? -9.092 6.288 0.337 1.00 97.94 106 GLY A O 1
ATOM 900 N N . ASP A 1 107 ? -7.724 4.586 -0.150 1.00 98.06 107 ASP A N 1
ATOM 901 C CA . ASP A 1 107 ? -8.395 4.252 -1.413 1.00 98.06 107 ASP A CA 1
ATOM 902 C C . ASP A 1 107 ? -9.540 3.271 -1.168 1.00 98.06 107 ASP A C 1
ATOM 904 O O . ASP A 1 107 ? -9.478 2.437 -0.263 1.00 98.06 107 ASP A O 1
ATOM 908 N N . LEU A 1 108 ? -10.587 3.379 -1.983 1.00 95.69 108 LEU A N 1
ATOM 909 C CA . LEU A 1 108 ? -11.718 2.458 -1.967 1.00 95.69 108 LEU A CA 1
ATOM 910 C C . LEU A 1 108 ? -11.450 1.303 -2.933 1.00 95.69 108 LEU A C 1
ATOM 912 O O . LEU A 1 108 ? -11.010 1.540 -4.058 1.00 95.69 108 LEU A O 1
ATOM 916 N N . ILE A 1 109 ? -11.750 0.080 -2.494 1.00 85.50 109 ILE A N 1
ATOM 917 C CA . ILE A 1 109 ? -11.705 -1.152 -3.295 1.00 85.50 109 ILE A CA 1
ATOM 918 C C . ILE A 1 109 ? -13.060 -1.853 -3.239 1.00 85.50 109 ILE A C 1
ATOM 920 O O . ILE A 1 109 ? -13.671 -1.872 -2.145 1.00 85.50 109 ILE A O 1
#

pLDDT: mean 95.96, std 5.52, range [55.19, 98.56]

Radius of gyration: 13.22 Å; chains: 1; bounding box: 34×24×33 Å

Secondary structure (DSSP, 8-state):
-PPEEEEEEEETTEEEEEEE-TTS--BTTTTSSSHHHH--PBPGGG--EEEEEE--TTSEEE---SS--HHHHHTTSS-SEEEESS--SSHHHHHT-TTSEEE-TT-B-

Sequence (109 aa):
MNKEIIDWERKGNLVKFYLGKNGEQWGDDWDDVPYEHNAGRVYSEYIEGYIVMSFPFEHNVYEPRKFYSKQDLIKKIVPCIIVTPKSFNSFQEALRDPEADKYYFGDLI

Foldseek 3Di:
DQWWFLWWDDDFQKIKGFTADFDPWAFFQQVDPPCVVTTDTTDPVRGPDIDIDGDDPLKDKAADHGGDGSVCLSVVVAFRIKIDSDDDPHPVVSRPDPPIDGHTTRDGD